Protein AF-A0A0U2V6I2-F1 (afdb_monomer_lite)

Foldseek 3Di:
DVVCVVCVVVVVCVVVVVVVVVVVVVCVPPVDDDDPVVVVVVVVVVVVVVVCVVVVVVVVDDPVRVVVVVVVVVVVVVVVVVVVCVVQVHPDDHPD

InterPro domains:
  IPR006808 ATP synthase F0 complex subunit G, mitochondrial [PF04718] (12-95)
  IPR006808 ATP synthase F0 complex subunit G, mitochondrial [PTHR12386] (16-96)

Sequence (96 aa):
MATFIAKAPLRLVNFAQPRLATFVRYAKVELTPPSPGELGQAVKSSAKLVQSALTFKWATATVGEATVNAIIVAEIACWFFIGECIGKGSLIGYQV

Radius of gyration: 21.41 Å; chains: 1; bounding box: 33×43×60 Å

Organism: NCBI:txid213370

Secondary structure (DSSP, 8-state):
-HHHHHHHHHHHHHHHHHHHHHHHHHHHHHSSPPPHHHHHHHHHHHHHHHHHHHTTGGGG--HHHHHHHHHHHHHHHHHHHHHHHHHHT-SSS---

pLDDT: mean 89.28, std 8.16, range [55.47, 97.62]

Structure (mmCIF, N/CA/C/O backbone):
data_AF-A0A0U2V6I2-F1
#
_entry.id   AF-A0A0U2V6I2-F1
#
loop_
_atom_site.group_PDB
_atom_site.id
_atom_site.type_symbol
_atom_site.label_atom_id
_atom_site.label_alt_id
_atom_site.label_comp_id
_atom_site.label_asym_id
_atom_site.label_entity_id
_atom_site.label_seq_id
_atom_site.pdbx_PDB_ins_code
_atom_site.Cartn_x
_atom_site.Cartn_y
_atom_site.Cartn_z
_atom_site.occupancy
_atom_site.B_iso_or_equiv
_atom_site.auth_seq_id
_atom_site.auth_comp_id
_atom_site.auth_asym_id
_atom_site.auth_atom_id
_atom_site.pdbx_PDB_model_num
ATOM 1 N N . MET A 1 1 ? 2.577 20.777 -38.912 1.00 55.47 1 MET A N 1
ATOM 2 C CA . MET A 1 1 ? 2.427 19.447 -38.272 1.00 55.47 1 MET A CA 1
ATOM 3 C C . MET A 1 1 ? 3.756 18.844 -37.801 1.00 55.47 1 MET A C 1
ATOM 5 O O . MET A 1 1 ? 3.795 18.360 -36.678 1.00 55.47 1 MET A O 1
ATOM 9 N N . ALA A 1 2 ? 4.855 18.931 -38.565 1.00 61.03 2 ALA A N 1
ATOM 10 C CA . ALA A 1 2 ? 6.161 18.361 -38.179 1.00 61.03 2 ALA A CA 1
ATOM 11 C C . ALA A 1 2 ? 6.735 18.876 -36.835 1.00 61.03 2 ALA A C 1
ATOM 13 O O . ALA A 1 2 ? 7.277 18.106 -36.047 1.00 61.03 2 ALA A O 1
ATOM 14 N N . THR A 1 3 ? 6.546 20.159 -36.511 1.00 62.69 3 THR A N 1
ATOM 15 C CA . THR A 1 3 ? 7.011 20.765 -35.247 1.00 62.69 3 THR A CA 1
ATOM 16 C C . THR A 1 3 ? 6.250 20.294 -34.006 1.00 62.69 3 THR A C 1
ATOM 18 O O . THR A 1 3 ? 6.783 20.375 -32.901 1.00 62.69 3 THR A O 1
ATOM 21 N N . PHE A 1 4 ? 5.017 19.803 -34.162 1.00 61.47 4 PHE A N 1
ATOM 22 C CA . PHE A 1 4 ? 4.197 19.310 -33.052 1.00 61.47 4 PHE A CA 1
ATOM 23 C C . PHE A 1 4 ? 4.606 17.886 -32.662 1.00 61.47 4 PHE A C 1
ATOM 25 O O . PHE A 1 4 ? 4.763 17.604 -31.479 1.00 61.47 4 PHE A O 1
ATOM 32 N N . ILE A 1 5 ? 4.873 17.033 -33.657 1.00 67.31 5 ILE A N 1
ATOM 33 C CA . ILE A 1 5 ? 5.383 15.667 -33.464 1.00 67.31 5 ILE A CA 1
ATOM 34 C C . ILE A 1 5 ? 6.796 15.708 -32.864 1.00 67.31 5 ILE A C 1
ATOM 36 O O . ILE A 1 5 ? 7.075 14.997 -31.905 1.00 67.31 5 ILE A O 1
ATOM 40 N N . ALA A 1 6 ? 7.654 16.622 -33.332 1.00 69.19 6 ALA A N 1
ATOM 41 C CA . ALA A 1 6 ? 9.005 16.788 -32.792 1.00 69.19 6 ALA A CA 1
ATOM 42 C C . ALA A 1 6 ? 9.034 17.284 -31.328 1.00 69.19 6 ALA A C 1
ATOM 44 O O . ALA A 1 6 ? 9.955 16.964 -30.582 1.00 69.19 6 ALA A O 1
ATOM 45 N N . LYS A 1 7 ? 8.029 18.063 -30.893 1.00 73.44 7 LYS A N 1
ATOM 46 C CA . LYS A 1 7 ? 7.943 18.615 -29.524 1.00 73.44 7 LYS A CA 1
ATOM 47 C C . LYS A 1 7 ? 7.041 17.809 -28.582 1.00 73.44 7 LYS A C 1
ATOM 49 O O . LYS A 1 7 ? 7.067 18.051 -27.377 1.00 73.44 7 LYS A O 1
ATOM 54 N N . ALA A 1 8 ? 6.260 16.861 -29.100 1.00 78.31 8 ALA A N 1
ATOM 55 C CA . ALA A 1 8 ? 5.422 15.953 -28.319 1.00 78.31 8 ALA A CA 1
ATOM 56 C C . ALA A 1 8 ? 6.185 15.181 -27.220 1.00 78.31 8 ALA A C 1
ATOM 58 O O . ALA A 1 8 ? 5.723 15.223 -26.078 1.00 78.31 8 ALA A O 1
ATOM 59 N N . PRO A 1 9 ? 7.356 14.556 -27.477 1.00 80.75 9 PRO A N 1
ATOM 60 C CA . PRO A 1 9 ? 8.095 13.846 -26.429 1.00 80.75 9 PRO A CA 1
ATOM 61 C C . PRO A 1 9 ? 8.580 14.790 -25.319 1.00 80.75 9 PRO A C 1
ATOM 63 O O . PRO A 1 9 ? 8.413 14.489 -24.141 1.00 80.75 9 PRO A O 1
ATOM 66 N N . LEU A 1 10 ? 9.075 15.983 -25.669 1.00 83.50 10 LEU A N 1
ATOM 67 C CA . LEU A 1 10 ? 9.480 17.004 -24.691 1.00 83.50 10 LEU A CA 1
ATOM 68 C C . LEU A 1 10 ? 8.303 17.480 -23.828 1.00 83.50 10 LEU A C 1
ATOM 70 O O . LEU A 1 10 ? 8.453 17.689 -22.627 1.00 83.50 10 LEU A O 1
ATOM 74 N N . ARG A 1 11 ? 7.110 17.625 -24.416 1.00 85.25 11 ARG A N 1
ATOM 75 C CA . ARG A 1 11 ? 5.892 17.980 -23.670 1.00 85.25 11 ARG A CA 1
ATOM 76 C C . ARG A 1 11 ? 5.452 16.874 -22.713 1.00 85.25 11 ARG A C 1
ATOM 78 O O . ARG A 1 11 ? 5.046 17.184 -21.598 1.00 85.25 11 ARG A O 1
ATOM 85 N N . LEU A 1 12 ? 5.567 15.613 -23.126 1.00 87.75 12 LEU A N 1
ATOM 86 C CA . LEU A 1 12 ? 5.282 14.450 -22.285 1.00 87.75 12 LEU A CA 1
ATOM 87 C C . LEU A 1 12 ? 6.231 14.375 -21.089 1.00 87.75 12 LEU A C 1
ATOM 89 O O . LEU A 1 12 ? 5.771 14.223 -19.961 1.00 87.75 12 LEU A O 1
ATOM 93 N N . VAL A 1 13 ? 7.533 14.562 -21.315 1.00 88.81 13 VAL A N 1
ATOM 94 C CA . VAL A 1 13 ? 8.534 14.580 -20.239 1.00 88.81 13 VAL A CA 1
ATOM 95 C C . VAL A 1 13 ? 8.261 15.726 -19.266 1.00 88.81 13 VAL A C 1
ATOM 97 O O . VAL A 1 13 ? 8.141 15.486 -18.068 1.00 88.81 13 VAL A O 1
ATOM 100 N N . ASN A 1 14 ? 8.046 16.945 -19.766 1.00 90.75 14 ASN A N 1
ATOM 101 C CA . ASN A 1 14 ? 7.742 18.104 -18.919 1.00 90.75 14 ASN A CA 1
ATOM 102 C C . ASN A 1 14 ? 6.442 17.933 -18.112 1.00 90.75 14 ASN A C 1
ATOM 104 O O . ASN A 1 14 ? 6.314 18.482 -17.020 1.00 90.75 14 ASN A O 1
ATOM 108 N N . PHE A 1 15 ? 5.475 17.168 -18.626 1.00 90.25 15 PHE A N 1
ATOM 109 C CA . PHE A 1 15 ? 4.232 16.853 -17.922 1.00 90.25 15 PHE A CA 1
ATOM 110 C C . PHE A 1 15 ? 4.399 15.736 -16.879 1.00 90.25 15 PHE A C 1
ATOM 112 O O . PHE A 1 15 ? 3.838 15.825 -15.781 1.00 90.25 15 PHE A O 1
ATOM 119 N N . ALA A 1 16 ? 5.134 14.677 -17.222 1.00 93.62 16 ALA A N 1
ATOM 120 C CA . ALA A 1 16 ? 5.286 13.484 -16.398 1.00 93.62 16 ALA A CA 1
ATOM 121 C C . ALA A 1 16 ? 6.306 13.682 -15.272 1.00 93.62 16 ALA A C 1
ATOM 123 O O . ALA A 1 16 ? 6.064 13.247 -14.150 1.00 93.62 16 ALA A O 1
ATOM 124 N N . GLN A 1 17 ? 7.409 14.381 -15.538 1.00 94.06 17 GLN A N 1
ATOM 125 C CA . GLN A 1 17 ? 8.512 14.571 -14.597 1.00 94.06 17 GLN A CA 1
ATOM 126 C C . GLN A 1 17 ? 8.075 15.125 -13.227 1.00 94.06 17 GLN A C 1
ATOM 128 O O . GLN A 1 17 ? 8.399 14.488 -12.224 1.00 94.06 17 GLN A O 1
ATOM 133 N N . PRO A 1 18 ? 7.313 16.236 -13.118 1.00 94.94 18 PRO A N 1
ATOM 134 C CA . PRO A 1 18 ? 6.891 16.735 -11.808 1.00 94.94 18 PRO A CA 1
ATOM 135 C C . PRO A 1 18 ? 5.932 15.772 -11.093 1.00 94.94 18 PRO A C 1
ATOM 137 O O . PRO A 1 18 ? 6.002 15.631 -9.877 1.00 94.94 18 PRO A O 1
ATOM 140 N N . ARG A 1 19 ? 5.073 15.057 -11.834 1.00 93.88 19 ARG A N 1
ATOM 141 C CA . ARG A 1 19 ? 4.120 14.091 -11.259 1.00 93.88 19 ARG A CA 1
ATOM 142 C C . ARG A 1 19 ? 4.821 12.856 -10.714 1.00 93.88 19 ARG A C 1
ATOM 144 O O . ARG A 1 19 ? 4.518 12.420 -9.608 1.00 93.88 19 ARG A O 1
ATOM 151 N N . LEU A 1 20 ? 5.783 12.329 -11.467 1.00 93.88 20 LEU A N 1
ATOM 152 C CA . LEU A 1 20 ? 6.621 11.223 -11.025 1.00 93.88 20 LEU A CA 1
ATOM 153 C C . LEU A 1 20 ? 7.490 11.634 -9.837 1.00 93.88 20 LEU A C 1
ATOM 155 O O . LEU A 1 20 ? 7.639 10.847 -8.913 1.00 93.88 20 LEU A O 1
ATOM 159 N N . ALA A 1 21 ? 8.003 12.866 -9.802 1.00 94.88 21 ALA A N 1
ATOM 160 C CA . ALA A 1 21 ? 8.743 13.363 -8.644 1.00 94.88 21 ALA A CA 1
ATOM 161 C C . ALA A 1 21 ? 7.875 13.381 -7.373 1.00 94.88 21 ALA A C 1
ATOM 163 O O . ALA A 1 21 ? 8.319 12.918 -6.320 1.00 94.88 21 ALA A O 1
ATOM 164 N N .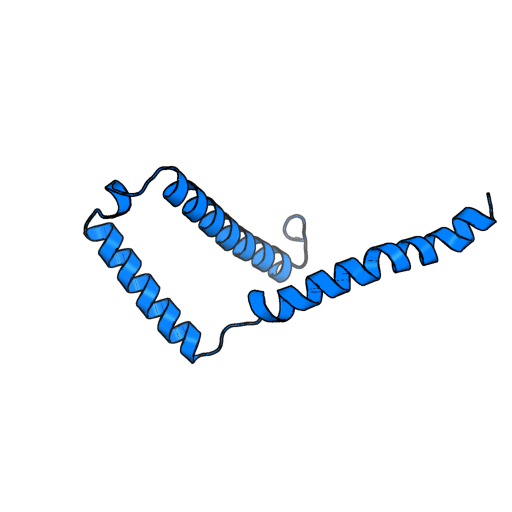 THR A 1 22 ? 6.626 13.847 -7.469 1.00 95.44 22 THR A N 1
ATOM 165 C CA . THR A 1 22 ? 5.668 13.793 -6.355 1.00 95.44 22 THR A CA 1
ATOM 166 C C . THR A 1 22 ? 5.337 12.356 -5.961 1.00 95.44 22 THR A C 1
ATOM 168 O O . THR A 1 22 ? 5.367 12.036 -4.775 1.00 95.44 22 THR A O 1
ATOM 171 N N . PHE A 1 23 ? 5.082 11.475 -6.932 1.00 94.06 23 PHE A N 1
ATOM 172 C CA . PHE A 1 23 ? 4.832 10.057 -6.672 1.00 94.06 23 PHE A CA 1
ATOM 173 C C . PHE A 1 23 ? 6.008 9.406 -5.939 1.00 94.06 23 PHE A C 1
ATOM 175 O O . PHE A 1 23 ? 5.819 8.820 -4.880 1.00 94.06 23 PHE A O 1
ATOM 182 N N . VAL A 1 24 ? 7.234 9.576 -6.441 1.00 94.88 24 VAL A N 1
ATOM 183 C CA . VAL A 1 24 ? 8.451 9.014 -5.837 1.00 94.88 24 VAL A CA 1
ATOM 184 C C . VAL A 1 24 ? 8.672 9.557 -4.426 1.00 94.88 24 VAL A C 1
ATOM 186 O O . VAL A 1 24 ? 9.118 8.815 -3.555 1.00 94.88 24 VAL A O 1
ATOM 189 N N . ARG A 1 25 ? 8.349 10.832 -4.167 1.00 95.06 25 ARG A N 1
ATOM 190 C CA . ARG A 1 25 ? 8.445 11.416 -2.823 1.00 95.06 25 ARG A CA 1
ATOM 191 C C . ARG A 1 25 ? 7.572 10.666 -1.814 1.00 95.06 25 ARG A C 1
ATOM 193 O O . ARG A 1 25 ? 8.075 10.342 -0.745 1.00 95.06 25 ARG A O 1
ATOM 200 N N . TYR A 1 26 ? 6.309 10.394 -2.144 1.00 95.44 26 TYR A N 1
ATOM 201 C CA . TYR A 1 26 ? 5.395 9.676 -1.246 1.00 95.44 26 TYR A CA 1
ATOM 202 C C . TYR A 1 26 ? 5.668 8.171 -1.220 1.00 95.44 26 TYR A C 1
ATOM 204 O O . TYR A 1 26 ? 5.697 7.572 -0.152 1.00 95.44 26 TYR A O 1
ATOM 212 N N . ALA A 1 27 ? 5.979 7.568 -2.368 1.00 92.38 27 ALA A N 1
ATOM 213 C CA . ALA A 1 27 ? 6.321 6.152 -2.460 1.00 92.38 27 ALA A CA 1
ATOM 214 C C . ALA A 1 27 ? 7.508 5.779 -1.557 1.00 92.38 27 ALA A C 1
ATOM 216 O O . ALA A 1 27 ? 7.500 4.722 -0.940 1.00 92.38 27 ALA A O 1
ATOM 217 N N . LYS A 1 28 ? 8.505 6.662 -1.419 1.00 92.06 28 LYS A N 1
ATOM 218 C CA . LYS A 1 28 ? 9.658 6.436 -0.532 1.00 92.06 28 LYS A CA 1
ATOM 219 C C . LYS A 1 28 ? 9.309 6.349 0.953 1.00 92.06 28 LYS A C 1
ATOM 221 O O . LYS A 1 28 ? 10.106 5.796 1.704 1.00 92.06 28 LYS A O 1
ATOM 226 N N . VAL A 1 29 ? 8.193 6.921 1.390 1.00 92.38 29 VAL A N 1
ATOM 227 C CA . VAL A 1 29 ? 7.797 6.882 2.805 1.00 92.38 29 VAL A CA 1
ATOM 228 C C . VAL A 1 29 ? 6.675 5.877 3.047 1.00 92.38 29 VAL A C 1
ATOM 230 O O . VAL A 1 29 ? 6.744 5.149 4.026 1.00 92.38 29 VAL A O 1
ATOM 233 N N . GLU A 1 30 ? 5.715 5.762 2.127 1.00 91.69 30 GLU A N 1
ATOM 234 C CA . GLU A 1 30 ? 4.538 4.896 2.297 1.00 91.69 30 GLU A CA 1
ATOM 235 C C . GLU A 1 30 ? 4.732 3.470 1.752 1.00 91.69 30 GLU A C 1
ATOM 237 O O . GLU A 1 30 ? 4.133 2.529 2.260 1.00 91.69 30 GLU A O 1
ATOM 242 N N . LEU A 1 31 ? 5.543 3.287 0.700 1.00 90.62 31 LEU A N 1
ATOM 243 C CA . LEU A 1 31 ? 5.716 1.990 0.018 1.00 90.62 31 LEU A CA 1
ATOM 244 C C . LEU A 1 31 ? 7.059 1.320 0.336 1.00 90.62 31 LEU A C 1
ATOM 246 O O . LEU A 1 31 ? 7.393 0.286 -0.246 1.00 90.62 31 LEU A O 1
ATOM 250 N N . THR A 1 32 ? 7.853 1.907 1.231 1.00 90.12 32 THR A N 1
ATOM 251 C CA . THR A 1 32 ? 9.111 1.302 1.672 1.00 90.12 32 THR A CA 1
ATOM 252 C C . THR A 1 32 ? 8.806 0.143 2.620 1.00 90.12 32 THR A C 1
ATOM 254 O O . THR A 1 32 ? 7.966 0.298 3.508 1.00 90.12 32 THR A O 1
ATOM 257 N N . PRO A 1 33 ? 9.476 -1.015 2.469 1.00 88.50 33 PRO A N 1
ATOM 258 C CA . PRO A 1 33 ? 9.295 -2.130 3.384 1.00 88.50 33 PRO A CA 1
ATOM 259 C C . PRO A 1 33 ? 9.515 -1.684 4.837 1.00 88.50 33 PRO A C 1
ATOM 261 O O . PRO A 1 33 ? 10.517 -1.017 5.116 1.00 88.50 33 PRO A O 1
ATOM 264 N N . PRO A 1 34 ? 8.609 -2.046 5.759 1.00 89.44 34 PRO A N 1
ATOM 265 C CA . PRO A 1 34 ? 8.726 -1.655 7.154 1.00 89.44 34 PRO A CA 1
ATOM 266 C C . PRO A 1 34 ? 9.968 -2.277 7.795 1.00 89.44 34 PRO A C 1
ATOM 268 O O . PRO A 1 34 ? 10.430 -3.360 7.421 1.00 89.44 34 PRO A O 1
ATOM 271 N N . SER A 1 35 ? 10.489 -1.609 8.816 1.00 91.69 35 SER A N 1
ATOM 272 C CA . SER A 1 35 ? 11.574 -2.134 9.636 1.00 91.69 35 SER A CA 1
ATOM 273 C C . SER A 1 35 ? 11.118 -3.353 10.462 1.00 91.69 35 SER A C 1
ATOM 275 O O . SER A 1 35 ? 9.936 -3.487 10.796 1.00 91.69 35 SER A O 1
ATOM 277 N N . PRO A 1 36 ? 12.038 -4.239 10.890 1.00 88.94 36 PRO A N 1
ATOM 278 C CA . PRO A 1 36 ? 11.686 -5.383 11.738 1.00 88.94 36 PRO A CA 1
ATOM 279 C C . PRO A 1 36 ? 10.960 -5.010 13.043 1.00 88.94 36 PRO A C 1
ATOM 281 O O . PRO A 1 36 ? 10.116 -5.765 13.526 1.00 88.94 36 PRO A O 1
ATOM 284 N N . GLY A 1 37 ? 11.255 -3.835 13.611 1.00 90.25 37 GLY A N 1
ATOM 285 C CA . GLY A 1 37 ? 10.571 -3.331 14.805 1.00 90.25 37 GLY A CA 1
ATOM 286 C C . GLY A 1 37 ? 9.101 -2.992 14.545 1.00 90.25 37 GLY A C 1
ATOM 287 O O . GLY A 1 37 ? 8.235 -3.338 15.351 1.00 90.25 37 GLY A O 1
ATOM 288 N N . GLU A 1 38 ? 8.808 -2.377 13.399 1.00 89.44 38 GLU A N 1
ATOM 289 C CA . GLU A 1 38 ? 7.443 -2.054 12.963 1.00 89.44 38 GLU A CA 1
ATOM 290 C C . GLU A 1 38 ? 6.647 -3.319 12.631 1.00 89.44 38 GLU A C 1
ATOM 292 O O . GLU A 1 38 ? 5.475 -3.411 12.992 1.00 89.44 38 GLU A O 1
ATOM 297 N N . LEU A 1 39 ? 7.288 -4.344 12.056 1.00 90.06 39 LEU A N 1
ATOM 298 C CA . LEU A 1 39 ? 6.661 -5.657 11.856 1.00 90.06 39 LEU A CA 1
ATOM 299 C C . LEU A 1 39 ? 6.204 -6.276 13.184 1.00 90.06 39 LEU A C 1
ATOM 301 O O . LEU A 1 39 ? 5.071 -6.746 13.301 1.00 90.06 39 LEU A O 1
ATOM 305 N N . GLY A 1 40 ? 7.050 -6.224 14.217 1.00 91.75 40 GLY A N 1
ATOM 306 C CA . GLY A 1 40 ? 6.682 -6.693 15.554 1.00 91.75 40 GLY A CA 1
ATOM 307 C C . GLY A 1 40 ? 5.494 -5.929 16.152 1.00 91.75 40 GLY A C 1
ATOM 308 O O . GLY A 1 40 ? 4.649 -6.521 16.828 1.00 91.75 40 GLY A O 1
ATOM 309 N N . GLN A 1 41 ? 5.387 -4.6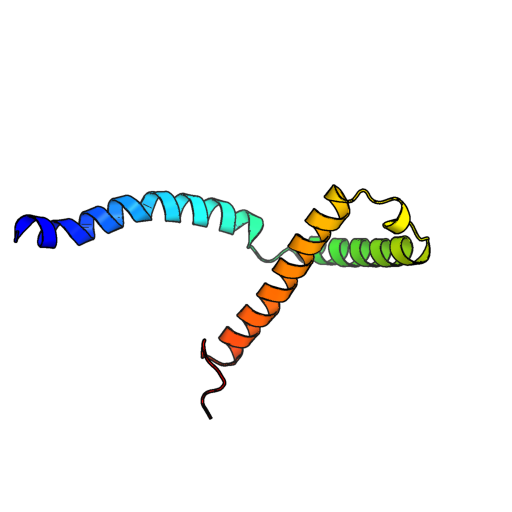23 15.887 1.00 92.06 41 GLN A N 1
ATOM 310 C CA . GLN A 1 41 ? 4.227 -3.823 16.293 1.00 92.06 41 GLN A CA 1
ATOM 311 C C . GLN A 1 41 ? 2.970 -4.186 15.494 1.00 92.06 41 GLN A C 1
ATOM 313 O O . GLN A 1 41 ? 1.902 -4.322 16.090 1.00 92.06 41 GLN A O 1
ATOM 318 N N . ALA A 1 42 ? 3.085 -4.417 14.184 1.00 90.19 42 ALA A N 1
A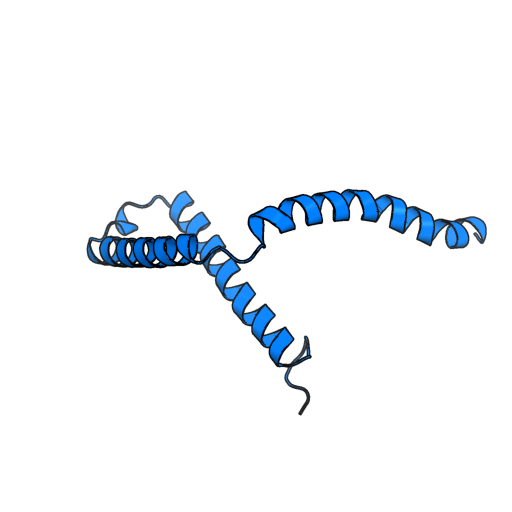TOM 319 C CA . ALA A 1 42 ? 1.972 -4.830 13.332 1.00 90.19 42 ALA A CA 1
ATOM 320 C C . ALA A 1 42 ? 1.348 -6.157 13.801 1.00 90.19 42 ALA A C 1
ATOM 322 O O . ALA A 1 42 ? 0.124 -6.263 13.887 1.00 90.19 42 ALA A O 1
ATOM 323 N N . VAL A 1 43 ? 2.171 -7.133 14.204 1.00 91.12 43 VAL A N 1
ATOM 324 C CA . VAL A 1 43 ? 1.702 -8.413 14.774 1.00 91.12 43 VAL A CA 1
ATOM 325 C C . VAL A 1 43 ? 0.949 -8.210 16.094 1.00 91.12 43 VAL A C 1
ATOM 327 O O . VAL A 1 43 ? -0.082 -8.832 16.342 1.00 91.12 43 VAL A O 1
ATOM 330 N N . LYS A 1 44 ? 1.420 -7.308 16.961 1.00 92.75 44 LYS A N 1
ATOM 331 C CA . LYS A 1 44 ? 0.699 -6.981 18.204 1.00 92.75 44 LYS A CA 1
ATOM 332 C C . LYS A 1 44 ? -0.636 -6.292 17.913 1.00 92.75 44 LYS A C 1
ATOM 334 O O . LYS A 1 44 ? -1.642 -6.587 18.561 1.00 92.75 44 LYS A O 1
ATOM 339 N N . SER A 1 45 ? -0.659 -5.394 16.932 1.00 89.56 45 SER A N 1
ATOM 340 C CA . SER A 1 45 ? -1.870 -4.693 16.500 1.00 89.56 45 SER A CA 1
ATOM 341 C C . SER A 1 45 ? -2.904 -5.646 15.899 1.00 89.56 45 SER A C 1
ATOM 343 O O . SER A 1 45 ? -4.087 -5.525 16.219 1.00 89.56 45 SER A O 1
ATOM 345 N N . SER A 1 46 ? -2.485 -6.641 15.110 1.00 90.00 46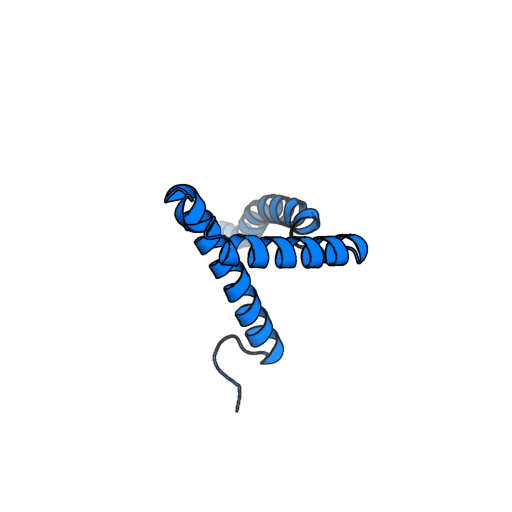 SER A N 1
ATOM 346 C CA . SER A 1 46 ? -3.401 -7.646 14.557 1.00 90.00 46 SER A CA 1
ATOM 347 C C . SER A 1 46 ? -4.025 -8.524 15.648 1.00 90.00 46 SER A C 1
ATOM 349 O O . SER A 1 46 ? -5.236 -8.745 15.630 1.00 90.00 46 SER A O 1
ATOM 351 N N . ALA A 1 47 ? -3.263 -8.923 16.672 1.00 92.12 47 ALA A N 1
ATOM 352 C CA . ALA A 1 47 ? -3.809 -9.641 17.828 1.00 92.12 47 ALA A CA 1
ATOM 353 C C . ALA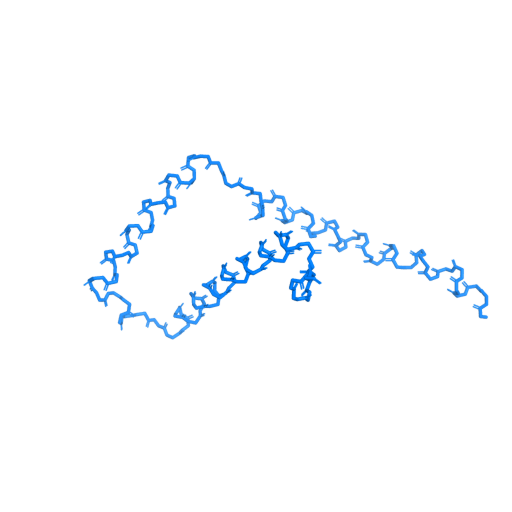 A 1 47 ? -4.898 -8.830 18.564 1.00 92.12 47 ALA A C 1
ATOM 355 O O . ALA A 1 47 ? -5.933 -9.366 18.965 1.00 92.12 47 ALA A O 1
ATOM 356 N N . LYS A 1 48 ? -4.715 -7.508 18.689 1.00 91.00 48 LYS A N 1
ATOM 357 C CA . LYS A 1 48 ? -5.721 -6.611 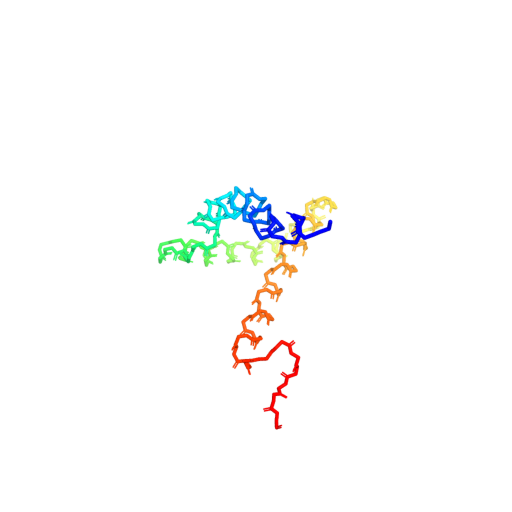19.280 1.00 91.00 48 LYS A CA 1
ATOM 358 C C . LYS A 1 48 ? -6.984 -6.488 18.418 1.00 91.00 48 LYS A C 1
ATOM 360 O O . LYS A 1 48 ? -8.080 -6.364 18.975 1.00 91.00 48 LYS A O 1
ATOM 365 N N . LEU A 1 49 ? -6.859 -6.533 17.089 1.00 89.69 49 LEU A N 1
ATOM 366 C CA . LEU A 1 49 ? -8.013 -6.571 16.182 1.00 89.69 49 LEU A CA 1
ATOM 367 C C . LEU A 1 49 ? -8.833 -7.849 16.384 1.00 89.69 49 LEU A C 1
ATOM 369 O O . LEU A 1 49 ? -10.052 -7.759 16.513 1.00 89.69 49 LEU A O 1
ATOM 373 N N . VAL A 1 50 ? -8.180 -9.008 16.527 1.00 91.12 50 VAL A N 1
ATOM 374 C CA . VAL A 1 50 ? -8.862 -10.280 16.833 1.00 91.12 50 VAL A CA 1
ATOM 375 C C . VAL A 1 50 ? -9.626 -10.184 18.154 1.00 91.12 50 VAL A C 1
ATOM 377 O O . VAL A 1 50 ? -10.817 -10.486 18.202 1.00 91.12 50 VAL A O 1
ATOM 380 N N . GLN A 1 51 ? -8.994 -9.671 19.213 1.00 91.31 51 GLN A N 1
ATOM 381 C CA . GLN A 1 51 ? -9.675 -9.465 20.496 1.00 91.31 51 GLN A CA 1
ATOM 382 C C . GLN A 1 51 ? -10.870 -8.502 20.371 1.00 91.31 51 GLN A C 1
ATOM 384 O O . GLN A 1 51 ? -11.907 -8.692 21.009 1.00 91.31 51 GLN A O 1
ATOM 389 N N . SER A 1 52 ? -10.751 -7.466 19.539 1.00 88.06 52 SER A N 1
ATOM 390 C CA . SER A 1 52 ? -11.833 -6.503 19.284 1.00 88.06 52 SER A CA 1
ATOM 391 C C . SER A 1 52 ? -13.000 -7.134 18.517 1.00 88.06 52 SER A C 1
ATOM 393 O O . SER A 1 52 ? -14.157 -6.818 18.794 1.00 88.06 52 SER A O 1
ATOM 395 N N . ALA A 1 53 ? -12.713 -8.072 17.611 1.00 88.62 53 ALA A N 1
ATOM 396 C CA . ALA A 1 53 ? -13.724 -8.861 16.918 1.00 88.62 53 ALA A CA 1
ATOM 397 C C . ALA A 1 53 ? -14.482 -9.791 17.884 1.00 88.62 53 ALA A C 1
ATOM 399 O O . ALA A 1 53 ? -15.712 -9.784 17.894 1.00 88.62 53 ALA A O 1
ATOM 400 N N . LEU A 1 54 ? -13.758 -10.511 18.753 1.00 92.12 54 LEU A N 1
ATOM 401 C CA . LEU A 1 54 ? -14.336 -11.408 19.768 1.00 92.12 54 LEU A CA 1
ATOM 402 C C . LEU A 1 54 ? -15.197 -10.672 20.803 1.00 92.12 54 LEU A C 1
ATOM 404 O O . LEU A 1 54 ? -16.183 -11.209 21.295 1.00 92.12 54 LEU A O 1
ATOM 408 N N . THR A 1 55 ? -14.834 -9.432 21.129 1.00 91.81 55 THR A N 1
ATOM 409 C CA . THR A 1 55 ? -15.573 -8.577 22.076 1.00 91.81 55 THR A CA 1
ATOM 410 C C . THR A 1 55 ? -16.717 -7.793 21.425 1.00 91.81 55 THR A C 1
ATOM 412 O O . THR A 1 55 ? -17.269 -6.897 22.056 1.00 91.81 55 THR A O 1
ATOM 415 N N . PHE A 1 56 ? -17.079 -8.109 20.174 1.00 87.75 56 PHE A N 1
ATOM 416 C CA . PHE A 1 56 ? -18.166 -7.468 19.419 1.00 87.75 56 PHE A CA 1
ATOM 417 C C . PHE A 1 56 ? -18.042 -5.942 19.245 1.00 87.75 56 PHE A C 1
ATOM 419 O O . PHE A 1 56 ? -19.020 -5.268 18.928 1.00 87.75 56 PHE A O 1
ATOM 426 N N . LYS A 1 57 ? -16.835 -5.371 19.355 1.00 85.31 57 LYS A N 1
ATOM 427 C CA . LYS A 1 57 ? -16.619 -3.920 19.175 1.00 85.31 57 LYS A CA 1
ATOM 428 C C . LYS A 1 57 ? -16.919 -3.417 17.764 1.00 85.31 57 LYS A C 1
ATOM 430 O O . LYS A 1 57 ? -17.155 -2.233 17.566 1.00 85.31 57 LYS A O 1
ATOM 435 N N . TRP A 1 58 ? -16.918 -4.303 16.776 1.00 82.31 58 TRP A N 1
ATOM 436 C CA . TRP A 1 58 ? -17.282 -3.962 15.403 1.00 82.31 58 TRP A CA 1
ATOM 437 C C . TRP A 1 58 ? -18.759 -3.560 15.269 1.00 82.31 58 TRP A C 1
ATOM 439 O O . TRP A 1 58 ? -19.090 -2.788 14.376 1.00 82.31 58 TRP A O 1
ATOM 449 N N . ALA A 1 59 ? -19.635 -4.015 16.173 1.00 86.25 59 ALA A N 1
ATOM 450 C CA . ALA A 1 59 ? -21.057 -3.676 16.146 1.00 86.25 59 ALA A CA 1
ATOM 451 C C . ALA A 1 59 ? -21.337 -2.213 16.537 1.00 86.25 59 ALA A C 1
ATOM 453 O O . ALA A 1 59 ? -22.416 -1.701 16.255 1.00 86.25 59 ALA A O 1
ATOM 454 N N . THR A 1 60 ? -20.375 -1.532 17.169 1.00 90.88 60 THR A N 1
ATOM 455 C CA . THR A 1 60 ? -20.480 -0.105 17.514 1.00 90.88 60 THR A CA 1
ATOM 456 C C . THR A 1 60 ? -19.819 0.809 16.482 1.00 90.88 60 THR A C 1
ATOM 458 O O . THR A 1 60 ? -19.822 2.022 16.673 1.00 90.88 60 THR A O 1
ATOM 461 N N . ALA A 1 61 ? -19.210 0.256 15.427 1.00 89.56 61 ALA A N 1
ATOM 462 C CA . ALA A 1 61 ? -18.545 1.045 14.397 1.00 89.56 61 ALA A CA 1
ATOM 463 C C . ALA A 1 61 ? -19.569 1.781 13.527 1.00 89.56 61 ALA A C 1
ATOM 465 O O . ALA A 1 61 ? -20.612 1.238 13.156 1.00 89.56 61 ALA A O 1
ATOM 466 N N . THR A 1 62 ? -19.256 3.020 13.166 1.00 94.81 62 THR A N 1
ATOM 467 C CA . THR A 1 62 ? -20.085 3.783 12.232 1.00 94.81 62 THR A CA 1
ATOM 468 C C . THR A 1 62 ? -19.923 3.252 10.806 1.00 94.81 62 THR A C 1
ATOM 470 O O . THR A 1 62 ? -18.895 2.675 10.443 1.00 94.81 62 THR A O 1
ATOM 473 N N . VAL A 1 63 ? -20.920 3.491 9.949 1.00 94.56 63 VAL A N 1
ATOM 474 C CA . VAL A 1 63 ? -20.859 3.081 8.532 1.00 94.56 63 VAL A CA 1
ATOM 475 C C . VAL A 1 63 ? -19.656 3.704 7.814 1.00 94.56 63 VAL A C 1
ATOM 477 O O . VAL A 1 63 ? -19.025 3.041 6.993 1.00 94.56 63 VAL A O 1
ATOM 480 N N . GLY A 1 64 ? -19.295 4.949 8.144 1.00 95.62 64 GLY A N 1
ATOM 481 C CA . GLY A 1 64 ? -18.121 5.612 7.573 1.00 95.62 64 GLY A CA 1
ATOM 482 C C . GLY A 1 64 ? -16.816 4.886 7.909 1.00 95.62 64 GLY A C 1
ATOM 483 O O . GLY A 1 64 ? -16.031 4.594 7.010 1.00 95.62 64 GLY A O 1
ATOM 484 N N . GLU A 1 65 ? -16.617 4.515 9.176 1.00 92.94 65 GLU A N 1
ATOM 485 C CA . GLU A 1 65 ? -15.432 3.762 9.615 1.00 92.94 65 GLU A CA 1
ATOM 486 C C . GLU A 1 65 ? -15.378 2.371 8.980 1.00 92.94 65 GLU A C 1
ATOM 488 O O . GLU A 1 65 ? -14.336 1.959 8.468 1.00 92.94 65 GLU A O 1
ATOM 493 N N . ALA A 1 66 ? -16.507 1.659 8.964 1.00 92.75 66 ALA A N 1
ATOM 494 C CA . ALA A 1 66 ? -16.602 0.347 8.335 1.00 92.75 66 ALA A CA 1
ATOM 495 C C . ALA A 1 66 ? -16.255 0.409 6.838 1.00 92.75 66 ALA A C 1
ATOM 497 O O . ALA A 1 66 ? -15.539 -0.454 6.334 1.00 92.75 66 ALA A O 1
ATOM 498 N N . THR A 1 67 ? -16.702 1.460 6.145 1.00 95.69 67 THR A N 1
ATOM 499 C CA . THR A 1 67 ? -16.437 1.659 4.713 1.00 95.69 67 THR A CA 1
ATOM 500 C C . THR A 1 67 ? -14.957 1.925 4.446 1.00 95.69 67 THR A C 1
ATOM 502 O O . THR A 1 67 ? -14.374 1.289 3.571 1.00 95.69 67 THR A O 1
ATOM 505 N N . VAL A 1 68 ? -14.322 2.815 5.216 1.00 96.38 68 VAL A N 1
ATOM 506 C CA . VAL A 1 68 ? -12.881 3.095 5.079 1.00 96.38 68 VAL A CA 1
ATOM 507 C C . VAL A 1 68 ? -12.061 1.831 5.337 1.00 96.38 68 VAL A C 1
ATOM 509 O O . VAL A 1 68 ? -11.196 1.484 4.534 1.00 96.38 68 VAL A O 1
ATOM 512 N N . ASN A 1 69 ? -12.381 1.090 6.401 1.00 93.19 69 ASN A N 1
ATOM 513 C CA . ASN A 1 69 ? -11.700 -0.165 6.716 1.00 93.19 69 ASN A CA 1
ATOM 514 C C . ASN A 1 69 ? -11.877 -1.209 5.604 1.00 93.19 69 ASN A C 1
ATOM 516 O O . ASN A 1 69 ? -10.920 -1.897 5.258 1.00 93.19 69 ASN A O 1
ATOM 520 N N . ALA A 1 70 ? -13.068 -1.307 5.007 1.00 94.38 70 ALA A N 1
ATOM 521 C CA . ALA A 1 70 ? -13.316 -2.214 3.891 1.00 94.38 70 ALA A CA 1
ATOM 522 C C . ALA A 1 70 ? -12.480 -1.857 2.650 1.00 94.38 70 ALA A C 1
ATOM 524 O O . ALA A 1 70 ? -11.927 -2.754 2.016 1.00 94.38 70 ALA A O 1
ATOM 525 N N . ILE A 1 71 ? -12.338 -0.566 2.327 1.00 97.62 71 ILE A N 1
ATOM 526 C CA . ILE A 1 71 ? -11.508 -0.108 1.200 1.00 97.62 71 ILE A CA 1
ATOM 527 C C . ILE A 1 71 ? -10.033 -0.446 1.439 1.00 97.62 71 ILE A C 1
ATOM 529 O O . ILE A 1 71 ? -9.385 -0.975 0.539 1.00 97.62 71 ILE A O 1
ATOM 533 N N . ILE A 1 72 ? -9.518 -0.217 2.650 1.00 95.12 72 ILE A N 1
ATOM 534 C CA . ILE A 1 72 ? -8.134 -0.568 3.008 1.00 95.12 72 ILE A CA 1
ATOM 535 C C . ILE A 1 72 ? -7.910 -2.083 2.878 1.00 95.12 72 ILE A C 1
ATOM 537 O O . ILE A 1 72 ? -6.913 -2.523 2.311 1.00 95.12 72 ILE A O 1
ATOM 541 N N . VAL A 1 73 ? -8.850 -2.908 3.355 1.00 94.75 73 VAL A N 1
ATOM 542 C CA . VAL A 1 73 ? -8.765 -4.372 3.209 1.00 94.75 73 VAL A CA 1
ATOM 543 C C . VAL A 1 73 ? -8.768 -4.786 1.734 1.00 94.75 73 VAL A C 1
ATOM 545 O O . VAL A 1 73 ? -7.988 -5.656 1.343 1.00 94.75 73 VAL A O 1
ATOM 548 N N . ALA A 1 74 ? -9.603 -4.154 0.907 1.00 96.81 74 ALA A N 1
ATOM 549 C CA . ALA A 1 74 ? -9.626 -4.405 -0.530 1.00 96.81 74 ALA A CA 1
ATOM 550 C C . ALA A 1 74 ? -8.297 -4.019 -1.205 1.00 96.81 74 ALA A C 1
ATOM 552 O O . ALA A 1 74 ? -7.792 -4.776 -2.030 1.00 96.81 74 ALA A O 1
ATOM 553 N N . GLU A 1 75 ? -7.689 -2.893 -0.825 1.00 95.88 75 GLU A N 1
ATOM 554 C CA . GLU A 1 75 ? -6.370 -2.477 -1.316 1.00 95.88 75 GLU A CA 1
ATOM 555 C C . GLU A 1 75 ? -5.277 -3.502 -0.969 1.00 95.88 75 GLU A C 1
ATOM 557 O O . GLU A 1 75 ? -4.495 -3.894 -1.838 1.00 95.88 75 GLU A O 1
ATOM 562 N N . ILE A 1 76 ? -5.253 -3.998 0.272 1.00 93.69 76 ILE A N 1
ATOM 563 C CA . ILE A 1 76 ? -4.306 -5.041 0.702 1.00 93.69 76 ILE A CA 1
ATOM 564 C C . ILE A 1 76 ? -4.499 -6.324 -0.123 1.00 93.69 76 ILE A C 1
ATOM 566 O O . ILE A 1 76 ? -3.521 -6.944 -0.542 1.00 93.69 76 ILE A O 1
ATOM 570 N N . ALA A 1 77 ? -5.745 -6.714 -0.405 1.00 95.00 77 ALA A N 1
ATOM 571 C CA . ALA A 1 77 ? -6.031 -7.864 -1.262 1.00 95.00 77 ALA A CA 1
ATOM 572 C C . ALA A 1 77 ? -5.549 -7.645 -2.708 1.00 95.00 77 ALA A C 1
ATOM 574 O O . ALA A 1 77 ? -4.994 -8.556 -3.319 1.00 95.00 77 ALA A O 1
ATOM 575 N N . CYS A 1 78 ? -5.679 -6.434 -3.253 1.00 95.88 78 CYS A N 1
ATOM 576 C CA . CYS A 1 78 ? -5.138 -6.096 -4.571 1.00 95.88 78 CYS A CA 1
ATOM 577 C C . CYS A 1 78 ? -3.610 -6.264 -4.640 1.00 95.88 78 CYS A C 1
ATOM 579 O O . CYS A 1 78 ? -3.100 -6.751 -5.650 1.00 95.88 78 CYS A O 1
ATOM 581 N N . TRP A 1 79 ? -2.874 -5.949 -3.567 1.00 94.31 79 TRP A N 1
ATOM 582 C CA . TRP A 1 79 ? -1.423 -6.175 -3.507 1.00 94.31 79 TRP A CA 1
ATOM 583 C C . TRP A 1 79 ? -1.027 -7.651 -3.624 1.00 94.31 79 TRP A C 1
ATOM 585 O O . TRP A 1 79 ? -0.002 -7.953 -4.240 1.00 94.31 79 TRP A O 1
ATOM 595 N N . PHE A 1 80 ? -1.849 -8.575 -3.117 1.00 93.75 80 PHE A N 1
ATOM 596 C CA . PHE A 1 80 ? -1.636 -10.009 -3.327 1.00 93.75 80 PHE A CA 1
ATOM 597 C C . PHE A 1 80 ? -1.691 -10.373 -4.820 1.00 93.75 80 PHE A C 1
ATOM 599 O O . PHE A 1 80 ? -0.786 -11.040 -5.322 1.00 93.75 80 PHE A O 1
ATOM 606 N N . PHE A 1 81 ? -2.689 -9.873 -5.555 1.00 93.50 81 PHE A N 1
ATOM 607 C CA . PHE A 1 81 ? -2.815 -10.129 -6.995 1.00 93.50 81 PHE A CA 1
ATOM 608 C C . PHE A 1 81 ? -1.701 -9.475 -7.818 1.00 93.50 81 PHE A C 1
ATOM 610 O O . PHE A 1 81 ? -1.245 -10.056 -8.800 1.00 93.50 81 PHE A O 1
ATOM 617 N N . ILE A 1 82 ? -1.209 -8.299 -7.410 1.00 94.31 82 ILE A N 1
ATOM 618 C CA . ILE A 1 82 ? -0.012 -7.697 -8.020 1.00 94.31 82 ILE A CA 1
ATOM 619 C C . ILE A 1 82 ? 1.191 -8.635 -7.849 1.00 94.31 82 ILE A C 1
ATOM 621 O O . ILE A 1 82 ? 1.910 -8.890 -8.816 1.00 94.31 82 ILE A O 1
ATOM 625 N N . GLY A 1 83 ? 1.379 -9.194 -6.650 1.00 93.69 83 GLY A N 1
ATOM 626 C CA . GLY A 1 83 ? 2.408 -10.201 -6.383 1.00 93.69 83 GLY A CA 1
ATOM 627 C C . GLY A 1 83 ? 2.249 -11.453 -7.249 1.00 93.69 83 GLY A C 1
ATOM 628 O O . GLY A 1 83 ? 3.231 -11.940 -7.805 1.00 93.69 83 GLY A O 1
ATOM 629 N N . GLU A 1 84 ? 1.019 -11.930 -7.442 1.00 94.56 84 GLU A N 1
ATOM 630 C CA . GLU A 1 84 ? 0.722 -13.047 -8.341 1.00 94.56 84 GLU A CA 1
ATOM 631 C C . GLU A 1 84 ? 1.094 -12.718 -9.796 1.00 94.56 84 GLU A C 1
ATOM 633 O O . GLU A 1 84 ? 1.740 -13.522 -10.459 1.00 94.56 84 GLU A O 1
ATOM 638 N N . CYS A 1 85 ? 0.747 -11.532 -10.304 1.00 93.75 85 CYS A N 1
ATOM 639 C CA . CYS A 1 85 ? 1.139 -11.091 -11.648 1.00 93.75 85 CYS A CA 1
ATOM 640 C C . CYS A 1 85 ? 2.666 -11.038 -11.823 1.00 93.75 85 CYS A C 1
ATOM 642 O O . CYS A 1 85 ? 3.173 -11.448 -12.868 1.00 93.75 85 CYS A O 1
ATOM 644 N N . ILE A 1 86 ? 3.406 -10.592 -10.799 1.00 93.50 86 ILE A N 1
ATOM 645 C CA . ILE A 1 86 ? 4.877 -10.617 -10.799 1.00 93.50 86 ILE A CA 1
ATOM 646 C C . ILE A 1 86 ? 5.391 -12.064 -10.808 1.00 93.50 86 ILE A C 1
ATOM 648 O O . ILE A 1 86 ? 6.254 -12.392 -11.617 1.00 93.50 86 ILE A O 1
ATOM 652 N N . GLY A 1 87 ? 4.843 -12.938 -9.958 1.00 92.19 87 GLY A N 1
ATOM 653 C CA . GLY A 1 87 ? 5.247 -14.346 -9.865 1.00 92.19 87 GLY A CA 1
ATOM 654 C C . GLY A 1 87 ? 4.969 -15.150 -11.139 1.00 92.19 87 GLY A C 1
ATOM 655 O O . GLY A 1 87 ? 5.757 -16.018 -11.503 1.00 92.19 87 GLY A O 1
ATOM 656 N N . LYS A 1 88 ? 3.885 -14.824 -11.849 1.00 92.62 88 LYS A N 1
ATOM 657 C CA . LYS A 1 88 ? 3.521 -15.413 -13.147 1.00 92.62 88 LYS A CA 1
ATOM 658 C C . LYS A 1 88 ? 4.337 -14.870 -14.315 1.00 92.62 88 LYS A C 1
ATOM 660 O O . LYS A 1 88 ? 4.394 -15.513 -15.358 1.00 92.62 88 LYS A O 1
ATOM 665 N N . GLY A 1 89 ? 4.883 -13.660 -14.186 1.00 91.94 89 GLY A N 1
ATOM 666 C CA . GLY A 1 89 ? 5.518 -12.937 -15.290 1.00 91.94 89 GLY A CA 1
ATOM 667 C C . GLY A 1 89 ? 4.545 -12.477 -16.386 1.00 91.94 89 GLY A C 1
ATOM 668 O O . GLY A 1 89 ? 4.982 -12.075 -17.461 1.00 91.94 89 GLY A O 1
ATOM 669 N N . SER A 1 90 ? 3.233 -12.522 -16.137 1.00 90.56 90 SER A N 1
ATOM 670 C CA . SER A 1 90 ? 2.196 -12.117 -17.088 1.00 90.56 90 SER A CA 1
ATOM 671 C C . SER A 1 90 ? 1.085 -11.351 -16.379 1.00 90.56 90 SER A C 1
ATOM 673 O O . SER A 1 90 ? 0.656 -11.708 -15.281 1.00 90.56 90 SER A O 1
ATOM 675 N N . LEU A 1 91 ? 0.585 -10.310 -17.047 1.00 89.00 91 LEU A N 1
ATOM 676 C CA . LEU A 1 91 ? -0.601 -9.568 -16.616 1.00 89.00 91 LEU A CA 1
ATOM 677 C C . LEU A 1 91 ? -1.901 -10.325 -16.920 1.00 89.00 91 LEU A C 1
ATOM 679 O O . LEU A 1 91 ? -2.934 -10.031 -16.324 1.00 89.00 91 LEU A O 1
ATOM 683 N N . ILE A 1 92 ? -1.865 -11.278 -17.857 1.00 90.69 92 ILE A N 1
ATOM 684 C CA . ILE A 1 92 ? -3.037 -12.025 -18.320 1.00 90.69 92 ILE A CA 1
ATOM 685 C C . ILE A 1 92 ? -2.709 -13.515 -18.292 1.00 90.69 92 ILE A C 1
ATOM 687 O O . ILE A 1 92 ? -1.912 -13.994 -19.098 1.00 90.69 92 ILE A O 1
ATOM 691 N N . GLY A 1 93 ? -3.353 -14.240 -17.376 1.00 87.62 93 GLY A N 1
ATOM 692 C CA . GLY A 1 93 ? -3.228 -15.694 -17.256 1.00 87.62 93 GLY A CA 1
ATOM 693 C C . GLY A 1 93 ? -1.807 -16.190 -16.964 1.00 87.62 93 GLY A C 1
ATOM 694 O O . GLY A 1 93 ? -0.869 -15.413 -16.799 1.00 87.62 93 GLY A O 1
ATOM 695 N N . TYR A 1 94 ? -1.660 -17.510 -16.880 1.00 85.69 94 TYR A N 1
ATOM 696 C CA . TYR A 1 94 ? -0.352 -18.156 -16.962 1.00 85.69 94 TYR A CA 1
ATOM 697 C C . TYR A 1 94 ? -0.006 -18.370 -18.435 1.00 85.69 94 TYR A C 1
ATOM 699 O O . TYR A 1 94 ? -0.868 -18.770 -19.219 1.00 85.69 94 TYR A O 1
ATOM 707 N N . GLN A 1 95 ? 1.249 -18.118 -18.800 1.00 79.56 95 GLN A N 1
ATOM 708 C CA . GLN A 1 95 ? 1.786 -18.564 -20.081 1.00 79.56 95 GLN A CA 1
ATOM 709 C C . GLN A 1 95 ? 2.093 -20.058 -19.955 1.00 79.56 95 GLN A C 1
ATOM 711 O O . GLN A 1 95 ? 3.144 -20.433 -19.438 1.00 79.56 95 GLN A O 1
ATOM 716 N N . VAL A 1 96 ? 1.113 -20.882 -20.329 1.00 75.88 96 VAL A N 1
ATOM 717 C CA . VAL A 1 96 ? 1.239 -22.344 -20.428 1.00 75.88 96 VAL A CA 1
ATOM 718 C C . VAL A 1 96 ? 1.706 -22.764 -21.812 1.00 75.88 96 VAL A C 1
ATOM 720 O O . VAL A 1 96 ? 1.351 -22.063 -22.788 1.00 75.88 96 VAL A O 1
#